Protein AF-A0A957VMY9-F1 (afdb_monomer_lite)

Structure (mmCIF, N/CA/C/O backbone):
data_AF-A0A957VMY9-F1
#
_entry.id   AF-A0A957VMY9-F1
#
loop_
_atom_site.group_PDB
_atom_site.id
_atom_site.type_symbol
_atom_site.label_atom_id
_atom_site.label_alt_id
_atom_site.label_comp_id
_atom_site.label_asym_id
_atom_site.label_entity_id
_atom_site.label_seq_id
_atom_site.pdbx_PDB_ins_code
_atom_site.Cartn_x
_atom_site.Cartn_y
_atom_site.Cartn_z
_atom_site.occupancy
_atom_site.B_iso_or_equiv
_atom_site.auth_seq_id
_atom_site.auth_comp_id
_atom_site.auth_asym_id
_atom_site.auth_atom_id
_atom_site.pdbx_PDB_model_num
ATOM 1 N N . MET A 1 1 ? -11.094 37.330 -9.153 1.00 40.06 1 MET A N 1
ATOM 2 C CA . MET A 1 1 ? -10.283 37.020 -10.349 1.00 40.06 1 MET A CA 1
ATOM 3 C C . MET A 1 1 ? -9.162 36.091 -9.887 1.00 40.06 1 MET A C 1
ATOM 5 O O . MET A 1 1 ? -8.181 36.562 -9.332 1.00 40.06 1 MET A O 1
ATOM 9 N N . PHE A 1 2 ? -9.382 34.773 -9.927 1.00 47.56 2 PHE A N 1
ATOM 10 C CA . PHE A 1 2 ? -8.422 33.792 -9.405 1.00 47.56 2 PHE A CA 1
ATOM 11 C C . PHE A 1 2 ? -7.318 33.570 -10.442 1.00 47.56 2 PHE A C 1
ATOM 13 O O . PHE A 1 2 ? -7.585 33.098 -11.544 1.00 47.56 2 PHE A O 1
ATOM 20 N N . SER A 1 3 ? -6.097 33.979 -10.097 1.00 51.19 3 SER A N 1
ATOM 21 C CA . SER A 1 3 ? -4.911 33.813 -10.935 1.00 51.19 3 SER A CA 1
ATOM 22 C C . SER A 1 3 ? -4.463 32.352 -10.915 1.00 51.19 3 SER A C 1
ATOM 24 O O . SER A 1 3 ? -3.971 31.835 -9.912 1.00 51.19 3 SER A O 1
ATOM 26 N N . ASN A 1 4 ? -4.687 31.696 -12.046 1.00 51.41 4 ASN A N 1
ATOM 27 C CA . ASN A 1 4 ? -4.131 30.409 -12.426 1.00 51.41 4 ASN A CA 1
ATOM 28 C C . ASN A 1 4 ? -2.658 30.618 -12.814 1.00 51.41 4 ASN A C 1
ATOM 30 O O . ASN A 1 4 ? -2.433 31.268 -13.827 1.00 51.41 4 ASN A O 1
ATOM 34 N N . SER A 1 5 ? -1.690 30.075 -12.056 1.00 51.88 5 SER A N 1
ATOM 35 C CA . SER A 1 5 ? -0.378 29.598 -12.567 1.00 51.88 5 SER A CA 1
ATOM 36 C C . SER A 1 5 ? 0.653 29.354 -11.448 1.00 51.88 5 SER A C 1
ATOM 38 O O . SER A 1 5 ? 1.605 30.115 -11.284 1.00 51.88 5 SER A O 1
ATOM 40 N N . SER A 1 6 ? 0.538 28.263 -10.690 1.00 52.88 6 SER A N 1
ATOM 41 C CA . SER A 1 6 ? 1.671 27.731 -9.899 1.00 52.88 6 SER A CA 1
ATOM 42 C C . SER A 1 6 ? 2.263 26.444 -10.488 1.00 52.88 6 SER A C 1
ATOM 44 O O . SER A 1 6 ? 3.168 25.852 -9.906 1.00 52.88 6 SER A O 1
ATOM 46 N N . PHE A 1 7 ? 1.834 26.063 -11.695 1.00 53.84 7 PHE A N 1
ATOM 47 C CA . PHE A 1 7 ? 2.298 24.870 -12.412 1.00 53.84 7 PHE A CA 1
ATOM 48 C C . PHE A 1 7 ? 3.612 25.075 -13.203 1.00 53.84 7 PHE A C 1
ATOM 50 O O . PHE A 1 7 ? 4.049 24.187 -13.923 1.00 53.84 7 PHE A O 1
ATOM 57 N N . GLY A 1 8 ? 4.249 26.250 -13.086 1.00 56.16 8 GLY A N 1
ATOM 58 C CA . GLY A 1 8 ? 5.372 26.678 -13.935 1.00 56.16 8 GLY A CA 1
ATOM 59 C C . GLY A 1 8 ? 6.723 26.871 -13.238 1.00 56.16 8 GLY A C 1
ATOM 60 O O . GLY A 1 8 ? 7.635 27.422 -13.847 1.00 56.16 8 GLY A O 1
ATOM 61 N N . ARG A 1 9 ? 6.907 26.443 -11.981 1.00 66.19 9 ARG A N 1
ATOM 62 C CA . ARG A 1 9 ? 8.234 26.467 -11.322 1.00 66.19 9 ARG A CA 1
ATOM 63 C C . ARG A 1 9 ? 9.056 25.239 -11.729 1.00 66.19 9 ARG A C 1
ATOM 65 O O . ARG A 1 9 ? 9.429 24.409 -10.907 1.00 66.19 9 ARG A O 1
ATOM 72 N N . GLY A 1 10 ? 9.229 25.074 -13.036 1.00 73.56 10 GLY A N 1
ATOM 73 C CA . GLY A 1 10 ? 9.887 23.925 -13.641 1.00 73.56 10 GLY A CA 1
ATOM 74 C C . GLY A 1 10 ? 11.396 24.111 -13.640 1.00 73.56 10 GLY A C 1
ATOM 75 O O . GLY A 1 10 ? 11.884 25.027 -14.290 1.00 73.56 10 GLY A O 1
ATOM 76 N N . TRP A 1 11 ? 12.108 23.233 -12.929 1.00 74.00 11 TRP A N 1
ATOM 77 C CA . TRP A 1 11 ? 13.559 22.979 -12.982 1.00 74.00 11 TRP A CA 1
ATOM 78 C C . TRP A 1 11 ? 14.509 24.147 -12.648 1.00 74.00 11 TRP A C 1
ATOM 80 O O . TRP A 1 11 ? 15.365 24.023 -11.772 1.00 74.00 11 TRP A O 1
ATOM 90 N N . ASN A 1 12 ? 14.339 25.300 -13.285 1.00 79.69 12 ASN A N 1
ATOM 91 C CA . ASN A 1 12 ? 15.174 26.494 -13.162 1.00 79.69 12 ASN A CA 1
ATOM 92 C C . ASN A 1 12 ? 14.980 27.249 -11.836 1.00 79.69 12 ASN A C 1
ATOM 94 O O . ASN A 1 12 ? 15.771 28.128 -11.517 1.00 79.69 12 ASN A O 1
ATOM 98 N N . SER A 1 13 ? 13.954 26.905 -11.050 1.00 82.12 13 SER A N 1
ATOM 99 C CA . SER A 1 13 ? 13.748 27.435 -9.695 1.00 82.12 13 SER A CA 1
ATOM 100 C C . SER A 1 13 ? 14.511 26.665 -8.610 1.00 82.12 13 SER A C 1
ATOM 102 O O . SER A 1 13 ? 14.422 27.022 -7.438 1.00 82.12 13 SER A O 1
ATOM 104 N N . LEU A 1 14 ? 15.198 25.577 -8.970 1.00 83.38 14 LEU A N 1
ATOM 105 C CA . LEU A 1 14 ? 15.960 24.734 -8.050 1.00 83.38 14 LEU A CA 1
ATOM 106 C C . LEU A 1 14 ? 17.421 25.191 -7.993 1.00 83.38 14 LEU A C 1
ATOM 108 O O . LEU A 1 14 ? 17.977 25.659 -8.986 1.00 83.38 14 LEU A O 1
ATOM 112 N N . SER A 1 15 ? 18.071 25.021 -6.842 1.00 88.88 15 SER A N 1
ATOM 113 C CA . SER A 1 15 ? 19.510 25.286 -6.724 1.00 88.88 15 SER A CA 1
ATOM 114 C C . SER A 1 15 ? 20.329 24.295 -7.565 1.00 88.88 15 SER A C 1
ATOM 116 O O . SER A 1 15 ? 19.901 23.162 -7.797 1.00 88.88 15 SER A O 1
ATOM 118 N N . ARG A 1 16 ? 21.539 24.686 -7.996 1.00 84.06 16 ARG A N 1
ATOM 119 C CA . ARG A 1 16 ? 22.436 23.814 -8.787 1.00 84.06 16 ARG A CA 1
ATOM 120 C C . ARG A 1 16 ? 22.679 22.463 -8.106 1.00 84.06 16 ARG A C 1
ATOM 122 O O . ARG A 1 16 ? 22.675 21.434 -8.769 1.00 84.06 16 ARG A O 1
ATOM 129 N N . THR A 1 17 ? 22.815 22.455 -6.781 1.00 85.75 17 THR A N 1
ATOM 130 C CA . THR A 1 17 ? 22.963 21.227 -5.989 1.00 85.75 17 THR A CA 1
ATOM 131 C C . THR A 1 17 ? 21.713 20.350 -6.063 1.00 85.75 17 THR A C 1
ATOM 133 O O . THR A 1 17 ? 21.832 19.148 -6.266 1.00 85.75 17 THR A O 1
ATOM 136 N N . GLN A 1 18 ? 20.512 20.930 -5.973 1.00 84.62 18 GLN A N 1
ATOM 137 C CA . GLN A 1 18 ? 19.258 20.179 -6.116 1.00 84.62 18 GLN A CA 1
ATOM 138 C C . GLN A 1 18 ? 19.104 19.588 -7.521 1.00 84.62 18 GLN A C 1
ATOM 140 O O . GLN A 1 18 ? 18.721 18.431 -7.645 1.00 84.62 18 GLN A O 1
ATOM 145 N N . GLN A 1 19 ? 19.452 20.336 -8.570 1.00 87.62 19 GLN A N 1
ATOM 146 C CA . GLN A 1 19 ? 19.408 19.840 -9.951 1.00 87.62 19 GLN A CA 1
ATOM 147 C C . GLN A 1 19 ? 20.376 18.669 -10.173 1.00 87.62 19 GLN A C 1
ATOM 149 O O . GLN A 1 19 ? 19.995 17.673 -10.784 1.00 87.62 19 GLN A O 1
ATOM 154 N N . LEU A 1 20 ? 21.601 18.758 -9.640 1.00 89.56 20 LEU A N 1
ATOM 155 C CA . LEU A 1 20 ? 22.592 17.680 -9.721 1.00 89.56 20 LEU A CA 1
ATOM 156 C C . LEU A 1 20 ? 22.158 16.439 -8.937 1.00 89.56 20 LEU A C 1
ATOM 158 O O . LEU A 1 20 ? 22.286 15.327 -9.442 1.00 89.56 20 LEU A O 1
ATOM 162 N N . VAL A 1 21 ? 21.607 16.618 -7.734 1.00 91.44 21 VAL A N 1
ATOM 163 C CA . VAL A 1 21 ? 21.088 15.508 -6.923 1.00 91.44 21 VAL A CA 1
ATOM 164 C C . VAL A 1 21 ? 19.912 14.834 -7.625 1.00 91.44 21 VAL A C 1
ATOM 166 O O . VAL A 1 21 ? 19.908 13.615 -7.764 1.00 91.44 21 VAL A O 1
ATOM 169 N N . ILE A 1 22 ? 18.945 15.606 -8.125 1.00 89.69 22 ILE A N 1
ATOM 170 C CA . ILE A 1 22 ? 17.777 15.059 -8.828 1.00 89.69 22 ILE A CA 1
ATOM 171 C C . ILE A 1 22 ? 18.205 14.352 -10.118 1.00 89.69 22 ILE A C 1
ATOM 173 O O . ILE A 1 22 ? 17.744 13.244 -10.381 1.00 89.69 22 ILE A O 1
ATOM 177 N N . GLY A 1 23 ? 19.117 14.945 -10.894 1.00 90.31 23 GLY A N 1
ATOM 178 C CA . GLY A 1 23 ? 19.670 14.319 -12.096 1.00 90.31 23 GLY A CA 1
ATOM 179 C C . GLY A 1 23 ? 20.421 13.020 -11.789 1.00 90.31 23 GLY A C 1
ATOM 180 O O . GLY A 1 23 ? 20.209 12.016 -12.464 1.00 90.31 23 GLY A O 1
ATOM 181 N N . GLY A 1 24 ? 21.237 13.006 -10.733 1.00 93.00 24 GLY A N 1
ATOM 182 C CA . GLY A 1 24 ? 21.946 11.810 -10.276 1.00 93.00 24 GLY A CA 1
ATOM 183 C C . GLY A 1 24 ? 20.996 10.698 -9.831 1.00 93.00 24 GLY A C 1
ATOM 184 O O . GLY A 1 24 ? 21.131 9.562 -10.277 1.00 93.00 24 GLY A O 1
ATOM 185 N N . VAL A 1 25 ? 19.985 11.023 -9.021 1.00 91.44 25 VAL A N 1
ATOM 186 C CA . VAL A 1 25 ? 18.953 10.064 -8.592 1.00 91.44 25 VAL A CA 1
ATOM 187 C C . VAL A 1 25 ? 18.174 9.520 -9.792 1.00 91.44 25 VAL A C 1
ATOM 189 O O . VAL A 1 25 ? 17.966 8.312 -9.881 1.00 91.44 25 VAL A O 1
ATOM 192 N N . ALA A 1 26 ? 17.800 10.371 -10.751 1.00 88.75 26 ALA A N 1
ATOM 193 C CA . ALA A 1 26 ? 17.102 9.943 -11.961 1.00 88.75 26 ALA A CA 1
ATOM 194 C C . ALA A 1 26 ? 17.943 8.971 -12.807 1.00 88.75 26 ALA A C 1
ATOM 196 O O . ALA A 1 26 ? 17.422 7.960 -13.279 1.00 88.75 26 ALA A O 1
ATOM 197 N N . LEU A 1 27 ? 19.248 9.228 -12.954 1.00 91.50 27 LEU A N 1
ATOM 198 C CA . LEU A 1 27 ? 20.168 8.332 -13.661 1.00 91.50 27 LEU A CA 1
ATOM 199 C C . LEU A 1 27 ? 20.370 7.003 -12.928 1.00 91.50 27 LEU A C 1
ATOM 201 O O . LEU A 1 27 ? 20.424 5.965 -13.581 1.00 91.50 27 LEU A O 1
ATOM 205 N N . LEU A 1 28 ? 20.439 7.009 -11.594 1.00 89.44 28 LEU A N 1
ATOM 206 C CA . LEU A 1 28 ? 20.526 5.782 -10.797 1.00 89.44 28 LEU A CA 1
ATOM 207 C C . LEU A 1 28 ? 19.259 4.930 -10.927 1.00 89.44 28 LEU A C 1
ATOM 209 O O . LEU A 1 28 ? 19.358 3.717 -11.103 1.00 89.44 28 LEU A O 1
ATOM 213 N N . ILE A 1 29 ? 18.080 5.559 -10.899 1.00 84.62 29 ILE A N 1
ATOM 214 C CA . ILE A 1 29 ? 16.795 4.882 -11.126 1.00 84.62 29 ILE A CA 1
ATOM 215 C C . ILE A 1 29 ? 16.744 4.301 -12.541 1.00 84.62 29 ILE A C 1
ATOM 217 O O . ILE A 1 29 ? 16.362 3.145 -12.709 1.00 84.62 29 ILE A O 1
ATOM 221 N N . LEU A 1 30 ? 17.162 5.066 -13.554 1.00 82.88 30 LEU A N 1
ATOM 222 C CA . LEU A 1 30 ? 17.201 4.603 -14.940 1.00 82.88 30 LEU A CA 1
ATOM 223 C C . LEU A 1 30 ? 18.183 3.439 -15.120 1.00 82.88 30 LEU A C 1
ATOM 225 O O . LEU A 1 30 ? 17.834 2.435 -15.733 1.00 82.88 30 LEU A O 1
ATOM 229 N N . TYR A 1 31 ? 19.386 3.544 -14.558 1.00 86.25 31 TYR A N 1
ATOM 230 C CA . TYR A 1 31 ? 20.380 2.475 -14.578 1.00 86.25 31 TYR A CA 1
ATOM 231 C C . TYR A 1 31 ? 19.848 1.209 -13.903 1.00 86.25 31 TYR A C 1
ATOM 233 O O . TYR A 1 31 ? 19.939 0.126 -14.477 1.00 86.25 31 TYR A O 1
ATOM 241 N N . TRP A 1 32 ? 19.237 1.336 -12.722 1.00 79.94 32 TRP A N 1
ATOM 242 C CA . TRP A 1 32 ? 18.595 0.219 -12.033 1.00 79.94 32 TRP A CA 1
ATOM 243 C C . TRP A 1 32 ? 17.477 -0.395 -12.879 1.00 79.94 32 TRP A C 1
ATOM 245 O O . TRP A 1 32 ? 17.418 -1.612 -13.017 1.00 79.94 32 TRP A O 1
ATOM 255 N N . LEU A 1 33 ? 16.639 0.420 -13.524 1.00 74.88 33 LEU A N 1
ATOM 256 C CA . LEU A 1 33 ? 15.558 -0.066 -14.380 1.00 74.88 33 LEU A CA 1
ATOM 257 C C . LEU A 1 33 ? 16.100 -0.850 -15.586 1.00 74.88 33 LEU A C 1
ATOM 259 O O . LEU A 1 33 ? 15.632 -1.954 -15.853 1.00 74.88 33 LEU A O 1
ATOM 263 N N . LEU A 1 34 ? 17.129 -0.326 -16.258 1.00 79.62 34 LEU A N 1
ATOM 264 C CA . LEU A 1 34 ? 17.756 -0.956 -17.426 1.00 79.62 3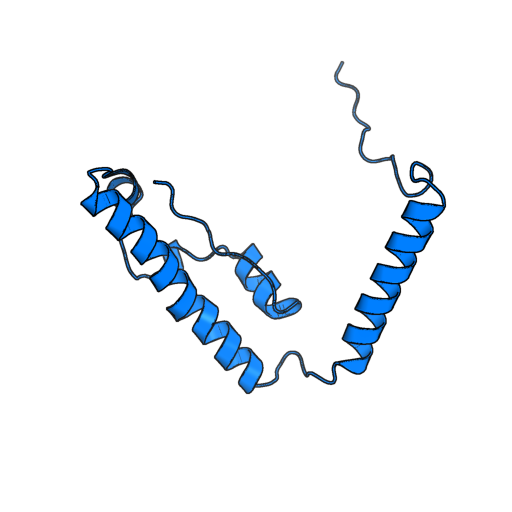4 LEU A CA 1
ATOM 265 C C . LEU A 1 34 ? 18.541 -2.229 -17.074 1.00 79.62 34 LEU A C 1
ATOM 267 O O . LEU A 1 34 ? 18.588 -3.159 -17.875 1.00 79.62 34 LEU A O 1
ATOM 271 N N . THR A 1 35 ? 19.145 -2.288 -15.884 1.00 79.38 35 THR A N 1
ATOM 272 C CA . THR A 1 35 ? 19.968 -3.430 -15.438 1.00 79.38 35 THR A CA 1
ATOM 273 C C . THR A 1 35 ? 19.213 -4.455 -14.604 1.00 79.38 35 THR A C 1
ATOM 275 O O . THR A 1 35 ? 19.700 -5.571 -14.442 1.00 79.38 35 THR A O 1
ATOM 278 N N . SER A 1 36 ? 18.017 -4.125 -14.104 1.00 73.00 36 SER A N 1
ATOM 279 C CA . SER A 1 36 ? 17.248 -5.003 -13.216 1.00 73.00 36 SER A CA 1
ATOM 280 C C . SER A 1 36 ? 16.888 -6.352 -13.842 1.00 73.00 36 SER A C 1
ATOM 282 O O . SER A 1 36 ? 16.517 -7.259 -13.099 1.00 73.00 36 SER A O 1
ATOM 284 N N . GLY A 1 37 ? 16.998 -6.502 -15.175 1.00 65.69 37 GLY A N 1
ATOM 285 C CA . GLY A 1 37 ? 16.848 -7.772 -15.905 1.00 65.69 37 GLY A CA 1
ATOM 286 C C . GLY A 1 37 ? 15.505 -8.469 -15.672 1.00 65.69 37 GLY A C 1
ATOM 287 O O . GLY A 1 37 ? 15.298 -9.614 -16.070 1.00 65.69 37 GLY A O 1
ATOM 288 N N . ALA A 1 38 ? 14.593 -7.793 -14.984 1.00 63.78 38 ALA A N 1
ATOM 289 C CA . ALA A 1 38 ? 13.389 -8.370 -14.464 1.00 63.78 38 ALA A CA 1
ATOM 290 C C . ALA A 1 38 ? 12.289 -8.116 -15.471 1.00 63.78 38 ALA A C 1
ATOM 292 O O . ALA A 1 38 ? 11.822 -6.990 -15.646 1.00 63.78 38 ALA A O 1
ATOM 293 N N . SER A 1 39 ? 11.864 -9.187 -16.128 1.00 70.19 39 SER A N 1
ATOM 294 C CA . SER A 1 39 ? 10.644 -9.157 -16.908 1.00 70.19 39 SER A CA 1
ATOM 295 C C . SER A 1 39 ? 9.499 -8.694 -16.005 1.00 70.19 39 SER A C 1
ATOM 297 O O . SER A 1 39 ? 9.254 -9.252 -14.934 1.00 70.19 39 SER A O 1
ATOM 299 N N . ILE A 1 40 ? 8.774 -7.669 -16.449 1.00 65.62 40 ILE A N 1
ATOM 300 C CA . ILE A 1 40 ? 7.540 -7.188 -15.806 1.00 65.62 40 ILE A CA 1
ATOM 301 C C . ILE A 1 40 ? 6.478 -8.298 -15.665 1.00 65.62 40 ILE A C 1
ATOM 303 O O . ILE A 1 40 ? 5.560 -8.183 -14.866 1.00 65.62 40 ILE A O 1
ATOM 307 N N . LEU A 1 41 ? 6.642 -9.406 -16.398 1.00 71.81 41 LEU A N 1
ATOM 308 C CA . LEU A 1 41 ? 5.810 -10.610 -16.343 1.00 71.81 41 LEU A CA 1
ATOM 309 C C . LEU A 1 41 ? 6.467 -11.780 -15.589 1.00 71.81 41 LEU A C 1
ATOM 311 O O . LEU A 1 41 ? 6.024 -12.917 -15.731 1.00 71.81 41 LEU A O 1
ATOM 315 N N . ASN A 1 42 ? 7.542 -11.551 -14.825 1.00 83.50 42 ASN A N 1
ATOM 316 C CA . ASN A 1 42 ? 8.197 -12.620 -14.076 1.00 83.50 42 ASN A CA 1
ATOM 317 C C . ASN A 1 42 ? 7.186 -13.274 -13.110 1.00 83.50 42 ASN A C 1
ATOM 319 O O . ASN A 1 42 ? 6.683 -12.586 -12.215 1.00 83.50 42 ASN A O 1
ATOM 323 N N . PRO A 1 43 ? 6.914 -14.587 -13.233 1.00 82.75 43 PRO A N 1
ATOM 324 C CA . PRO A 1 43 ? 5.888 -15.251 -12.435 1.00 82.75 43 PRO A CA 1
ATOM 325 C C . PRO A 1 43 ? 6.159 -15.149 -10.930 1.00 82.75 43 PRO A C 1
ATOM 327 O O . PRO A 1 43 ? 5.223 -14.959 -10.161 1.00 82.75 43 PRO A O 1
ATOM 330 N N . ALA A 1 44 ? 7.422 -15.171 -10.492 1.00 84.88 44 ALA A N 1
ATOM 331 C CA . ALA A 1 44 ? 7.764 -15.007 -9.080 1.00 84.88 44 ALA A CA 1
ATOM 332 C C . ALA A 1 44 ? 7.404 -13.606 -8.555 1.00 84.88 44 ALA A C 1
ATOM 334 O O . ALA A 1 44 ? 6.891 -13.477 -7.445 1.00 84.88 44 ALA A O 1
ATOM 335 N N . ARG A 1 45 ? 7.614 -12.556 -9.363 1.00 81.62 45 ARG A N 1
ATOM 336 C CA . ARG A 1 45 ? 7.216 -11.184 -9.003 1.00 81.62 45 ARG A CA 1
ATOM 337 C C . ARG A 1 45 ? 5.703 -11.025 -8.973 1.00 81.62 45 ARG A C 1
ATOM 339 O O . ARG A 1 45 ? 5.191 -10.401 -8.050 1.00 81.62 45 ARG A O 1
ATOM 346 N N . LEU A 1 46 ? 4.998 -11.610 -9.940 1.00 83.06 46 LEU A N 1
ATOM 347 C CA . LEU A 1 46 ? 3.536 -11.575 -9.989 1.00 83.06 46 LEU A CA 1
ATOM 348 C C . LEU A 1 46 ? 2.920 -12.267 -8.770 1.00 83.06 46 LEU A C 1
ATOM 350 O O . LEU A 1 46 ? 2.024 -11.712 -8.140 1.00 83.06 46 LEU A O 1
ATOM 354 N N . LEU A 1 47 ? 3.441 -13.437 -8.397 1.00 87.56 47 LEU A N 1
ATOM 355 C CA . LEU A 1 47 ? 2.990 -14.167 -7.214 1.00 87.56 47 LEU A CA 1
ATOM 356 C C . LEU A 1 47 ? 3.291 -13.402 -5.922 1.00 87.56 47 LEU A C 1
ATOM 358 O O . LEU A 1 47 ? 2.422 -13.307 -5.059 1.00 87.56 47 LEU A O 1
ATOM 362 N N . ALA A 1 48 ? 4.483 -12.812 -5.799 1.00 85.75 48 ALA A N 1
ATOM 363 C CA . ALA A 1 48 ? 4.836 -12.000 -4.638 1.00 85.75 48 ALA A CA 1
ATOM 364 C C . ALA A 1 48 ? 3.943 -10.752 -4.520 1.00 85.75 48 ALA A C 1
ATOM 366 O O . ALA A 1 48 ? 3.400 -10.486 -3.449 1.00 85.75 48 ALA A O 1
ATOM 367 N N . ALA A 1 49 ? 3.731 -10.020 -5.618 1.00 83.00 49 ALA A N 1
ATOM 368 C CA . ALA A 1 49 ? 2.853 -8.852 -5.646 1.00 83.00 49 ALA A CA 1
ATOM 369 C C . ALA A 1 49 ? 1.402 -9.225 -5.307 1.00 83.00 49 ALA A C 1
ATOM 371 O O . ALA A 1 49 ? 0.772 -8.563 -4.483 1.00 83.00 49 ALA A O 1
ATOM 372 N N . ALA A 1 50 ? 0.890 -10.322 -5.875 1.00 85.12 50 ALA A N 1
ATOM 373 C CA . ALA A 1 50 ? -0.441 -10.829 -5.563 1.00 85.12 50 ALA A CA 1
ATOM 374 C C . ALA A 1 50 ? -0.569 -11.222 -4.084 1.00 85.12 50 ALA A C 1
ATOM 376 O O . ALA A 1 50 ? -1.551 -10.855 -3.446 1.00 85.12 50 ALA A O 1
ATOM 377 N N . ALA A 1 51 ? 0.427 -11.901 -3.508 1.00 88.44 51 ALA A N 1
ATOM 378 C CA . ALA A 1 51 ? 0.425 -12.253 -2.089 1.00 88.44 51 ALA A CA 1
ATOM 379 C C . ALA A 1 51 ? 0.430 -11.008 -1.185 1.00 88.44 51 ALA A C 1
ATOM 381 O O . ALA A 1 51 ? -0.306 -10.951 -0.199 1.00 88.44 51 ALA A O 1
ATOM 382 N N . ILE A 1 52 ? 1.204 -9.977 -1.534 1.00 86.38 52 ILE A N 1
ATOM 383 C CA . ILE A 1 52 ? 1.228 -8.718 -0.778 1.00 86.38 52 ILE A CA 1
ATOM 384 C C . ILE A 1 52 ? -0.144 -8.034 -0.828 1.00 86.38 52 ILE A C 1
ATOM 386 O O . ILE A 1 52 ? -0.692 -7.672 0.212 1.00 86.38 52 ILE A O 1
ATOM 390 N N . VAL A 1 53 ? -0.718 -7.896 -2.024 1.00 84.44 53 VAL A N 1
ATOM 391 C CA . VAL A 1 53 ? -1.979 -7.173 -2.247 1.00 84.44 53 VAL A CA 1
ATOM 392 C C . VAL A 1 53 ? -3.191 -7.915 -1.685 1.00 84.44 53 VAL A C 1
ATOM 394 O O . VAL A 1 53 ? -4.079 -7.289 -1.113 1.00 84.44 53 VAL A O 1
ATOM 397 N N . LEU A 1 54 ? -3.235 -9.238 -1.831 1.00 85.81 54 LEU A N 1
ATOM 398 C CA . LEU A 1 54 ? -4.400 -10.043 -1.461 1.00 85.81 54 LEU A CA 1
ATOM 399 C C . LEU A 1 54 ? -4.337 -10.602 -0.040 1.00 85.81 54 LEU A C 1
ATOM 401 O O . LEU A 1 54 ? -5.375 -10.995 0.484 1.00 85.81 54 LEU A O 1
ATOM 405 N N . VAL A 1 55 ? -3.153 -10.663 0.578 1.00 87.62 55 VAL A N 1
ATOM 406 C CA . VAL A 1 55 ? -2.978 -11.281 1.903 1.00 87.62 55 VAL A CA 1
ATOM 407 C C . VAL A 1 55 ? -2.335 -10.320 2.890 1.00 87.62 55 VAL A C 1
ATOM 409 O O . VAL A 1 55 ? -2.933 -10.030 3.923 1.00 87.62 55 VAL A O 1
ATOM 412 N N . ALA A 1 56 ? -1.147 -9.793 2.588 1.00 88.50 56 ALA A N 1
ATOM 413 C CA . ALA A 1 56 ? -0.408 -8.995 3.566 1.00 88.50 56 ALA A CA 1
ATOM 414 C C . ALA A 1 56 ? -1.124 -7.677 3.910 1.00 88.50 56 ALA A C 1
ATOM 416 O O . ALA A 1 56 ? -1.310 -7.374 5.087 1.00 88.50 56 ALA A O 1
ATOM 417 N N . LEU A 1 57 ? -1.562 -6.922 2.897 1.00 86.00 57 LEU A N 1
ATOM 418 C CA . LEU A 1 57 ? -2.241 -5.637 3.090 1.00 86.00 57 LEU A CA 1
ATOM 419 C C . LEU A 1 57 ? -3.604 -5.775 3.799 1.00 86.00 57 LEU A C 1
ATOM 421 O O . LEU A 1 57 ? -3.816 -5.076 4.787 1.00 86.00 57 LEU A O 1
ATOM 425 N N . PRO A 1 58 ? -4.508 -6.693 3.406 1.00 87.50 58 PRO A N 1
ATOM 426 C CA . PRO A 1 58 ? -5.784 -6.871 4.102 1.00 87.50 58 PRO A CA 1
ATOM 427 C C . PRO A 1 58 ? -5.612 -7.309 5.555 1.00 87.50 58 PRO A C 1
ATOM 429 O O . PRO A 1 58 ? -6.343 -6.841 6.422 1.00 87.50 58 PRO A O 1
ATOM 432 N N . VAL A 1 59 ? -4.637 -8.181 5.840 1.00 89.69 59 VAL A N 1
ATOM 433 C CA . VAL A 1 59 ? -4.335 -8.605 7.214 1.00 89.69 59 VAL A CA 1
ATOM 434 C C . VAL A 1 59 ? -3.770 -7.443 8.034 1.00 89.69 59 VAL A C 1
ATOM 436 O O . VAL A 1 59 ? -4.166 -7.277 9.185 1.00 89.69 59 VAL A O 1
ATOM 439 N N . HIS A 1 60 ? -2.888 -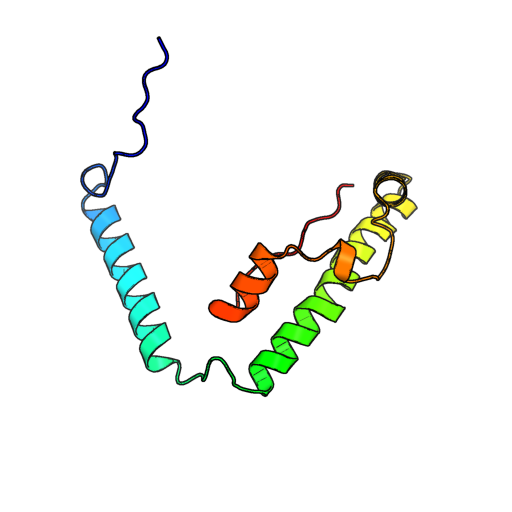6.623 7.454 1.00 89.81 60 HIS A N 1
ATOM 440 C CA . HIS A 1 60 ? -2.341 -5.430 8.106 1.00 89.81 60 HIS A CA 1
ATOM 441 C C . HIS A 1 60 ? -3.443 -4.428 8.484 1.00 89.81 60 HIS A C 1
ATOM 443 O O . HIS A 1 60 ? -3.552 -4.031 9.642 1.00 89.81 60 HIS A O 1
ATOM 449 N N . GLU A 1 61 ? -4.303 -4.076 7.529 1.00 87.38 61 GLU A N 1
ATOM 450 C CA . GLU A 1 61 ? -5.401 -3.126 7.743 1.00 87.38 61 GLU A CA 1
ATOM 451 C C . GLU A 1 61 ? -6.479 -3.684 8.684 1.00 87.38 61 GLU A C 1
ATOM 453 O O . GLU A 1 61 ? -7.006 -2.969 9.539 1.00 87.38 61 GLU A O 1
ATOM 458 N N . PHE A 1 62 ? -6.770 -4.986 8.598 1.00 88.44 62 PHE A N 1
ATOM 459 C CA . PHE A 1 62 ? -7.662 -5.645 9.547 1.00 88.44 62 PHE A CA 1
ATOM 460 C C . PHE A 1 62 ? -7.086 -5.650 10.965 1.00 88.44 62 PHE A C 1
ATOM 462 O O . PHE A 1 62 ? -7.844 -5.488 11.918 1.00 88.44 62 PHE A O 1
ATOM 469 N N . ALA A 1 63 ? -5.771 -5.813 11.134 1.00 89.62 63 ALA A N 1
ATOM 470 C CA . ALA A 1 63 ? -5.142 -5.764 12.451 1.00 89.62 63 ALA A CA 1
ATOM 471 C C . ALA A 1 63 ? -5.299 -4.380 13.098 1.00 89.62 63 ALA A C 1
ATOM 473 O O . ALA A 1 63 ? -5.662 -4.307 14.275 1.00 89.62 63 ALA A O 1
ATOM 474 N N . HIS A 1 64 ? -5.123 -3.299 12.329 1.00 89.25 64 HIS A N 1
ATOM 475 C CA . HIS A 1 64 ? -5.422 -1.941 12.801 1.00 89.25 64 HIS A CA 1
ATOM 476 C C . HIS A 1 64 ? -6.891 -1.795 13.198 1.00 89.25 64 HIS A C 1
ATOM 478 O O . HIS A 1 64 ? -7.189 -1.404 14.327 1.00 89.25 64 HIS A O 1
ATOM 484 N N . ALA A 1 65 ? -7.811 -2.206 12.319 1.00 87.88 65 ALA A N 1
ATOM 485 C CA . ALA A 1 65 ? -9.247 -2.162 12.586 1.00 87.88 65 ALA A CA 1
ATOM 486 C C . ALA A 1 65 ? -9.640 -2.981 13.833 1.00 87.88 65 ALA A C 1
ATOM 488 O O . ALA A 1 65 ? -10.470 -2.555 14.633 1.00 87.88 65 ALA A O 1
ATOM 489 N N . ALA A 1 66 ? -9.038 -4.157 14.022 1.00 89.75 66 ALA A N 1
ATOM 490 C CA . ALA A 1 66 ? -9.287 -5.028 15.164 1.00 89.75 66 ALA A CA 1
ATOM 491 C C . ALA A 1 66 ? -8.765 -4.444 16.471 1.00 89.75 66 ALA A C 1
ATOM 493 O O . ALA A 1 66 ? -9.424 -4.602 17.499 1.00 89.75 66 ALA A O 1
ATOM 494 N N . MET A 1 67 ? -7.616 -3.771 16.448 1.00 92.31 67 MET A N 1
ATOM 495 C CA . MET A 1 67 ? -7.096 -3.103 17.634 1.00 92.31 67 MET A CA 1
ATOM 496 C C . MET A 1 67 ? -7.917 -1.870 18.010 1.00 92.31 67 MET A C 1
ATOM 498 O O . MET A 1 67 ? -8.242 -1.732 19.187 1.00 92.31 67 MET A O 1
ATOM 502 N N . ALA A 1 68 ? -8.327 -1.047 17.043 1.00 89.50 68 ALA A N 1
ATOM 503 C CA . ALA A 1 68 ? -9.209 0.100 17.277 1.00 89.50 68 ALA A CA 1
ATOM 504 C C . ALA A 1 68 ? -10.535 -0.331 17.928 1.00 89.50 68 ALA A C 1
ATOM 506 O O . ALA A 1 68 ? -10.887 0.141 19.009 1.00 89.50 68 ALA A O 1
ATOM 507 N N . VAL A 1 69 ? -11.177 -1.362 17.367 1.00 88.81 69 VAL A N 1
ATOM 508 C CA . VAL A 1 69 ? -12.404 -1.951 17.925 1.00 88.81 69 VAL A CA 1
ATOM 509 C C . VAL A 1 69 ? -12.193 -2.499 19.337 1.00 88.81 69 VAL A C 1
ATOM 511 O O . VAL A 1 69 ? -13.047 -2.321 20.204 1.00 88.81 69 VAL A O 1
ATOM 514 N N . ARG A 1 70 ? -11.068 -3.178 19.598 1.00 89.12 70 ARG A N 1
ATOM 515 C CA . ARG A 1 70 ? -10.750 -3.702 20.939 1.00 89.12 70 ARG A CA 1
ATOM 516 C C . ARG A 1 70 ? -10.508 -2.595 21.964 1.00 89.12 70 ARG A C 1
ATOM 518 O O . ARG A 1 70 ? -10.741 -2.824 23.146 1.00 89.12 70 ARG A O 1
ATOM 525 N N . LEU A 1 71 ? -10.044 -1.431 21.519 1.00 92.06 71 LEU A N 1
ATOM 526 C CA . LEU A 1 71 ? -9.828 -0.242 22.344 1.00 92.06 71 LEU A CA 1
ATOM 527 C C . LEU A 1 71 ? -11.088 0.635 22.470 1.00 92.06 71 LEU A C 1
ATOM 529 O O . LEU A 1 71 ? -11.058 1.621 23.201 1.00 92.06 71 LEU A O 1
ATOM 533 N N . GLY A 1 72 ? -12.195 0.251 21.824 1.00 90.75 72 GLY A N 1
ATOM 534 C CA . GLY A 1 72 ? -13.494 0.917 21.933 1.00 90.75 72 GLY A CA 1
ATOM 535 C C . GLY A 1 72 ? -13.809 1.922 20.824 1.00 90.75 72 GLY A C 1
ATOM 536 O O . GLY A 1 72 ? -14.848 2.572 20.902 1.00 90.75 72 GLY A O 1
ATOM 537 N N . ASP A 1 73 ? -12.965 2.042 19.795 1.00 89.38 73 ASP A N 1
ATOM 538 C CA . ASP A 1 73 ? -13.297 2.800 18.589 1.00 89.38 73 ASP A CA 1
ATOM 539 C C . ASP A 1 73 ? -14.005 1.907 17.555 1.00 89.38 73 ASP A C 1
ATOM 541 O O . ASP A 1 73 ? -13.416 1.016 16.938 1.00 89.38 73 ASP A O 1
ATOM 545 N N . ASP A 1 74 ? -15.298 2.157 17.358 1.00 87.88 74 ASP A N 1
ATOM 546 C CA . ASP A 1 74 ? -16.131 1.438 16.393 1.00 87.88 74 ASP A CA 1
ATOM 547 C C . ASP A 1 74 ? -16.095 2.049 14.975 1.00 87.88 74 ASP A C 1
ATOM 549 O O . ASP A 1 74 ? -16.745 1.513 14.066 1.00 87.88 74 ASP A O 1
ATOM 553 N N . THR A 1 75 ? -15.308 3.107 14.735 1.00 87.00 75 THR A N 1
ATOM 554 C CA . THR A 1 75 ? -15.164 3.754 13.415 1.00 87.00 75 THR A CA 1
ATOM 555 C C . THR A 1 75 ? -14.881 2.754 12.280 1.00 87.00 75 THR A C 1
ATOM 557 O O . THR A 1 75 ? -15.583 2.802 11.260 1.00 87.00 75 THR A O 1
ATOM 560 N N . PRO A 1 76 ? -13.972 1.764 12.420 1.00 84.50 76 PRO A N 1
ATOM 561 C CA . PRO A 1 76 ? -13.705 0.796 11.354 1.00 84.50 76 PRO A CA 1
ATOM 562 C C . PRO A 1 76 ? -14.902 -0.101 11.010 1.00 84.50 76 PRO A C 1
ATOM 564 O O . PRO A 1 76 ? -15.043 -0.533 9.859 1.00 84.50 76 PRO A O 1
ATOM 567 N N . LYS A 1 77 ? -15.785 -0.387 11.981 1.00 83.50 77 LYS A N 1
ATOM 568 C CA . LYS A 1 77 ? -17.021 -1.151 11.739 1.00 83.50 77 LYS A CA 1
ATOM 569 C C . LYS A 1 77 ? -18.017 -0.321 10.942 1.00 83.50 77 LYS A C 1
ATOM 571 O O . LYS A 1 77 ? -18.604 -0.834 9.993 1.00 83.50 77 LYS A O 1
ATOM 576 N N . TRP A 1 78 ? -18.177 0.956 11.290 1.00 86.44 78 TRP A N 1
ATOM 577 C CA . TRP A 1 78 ? -19.115 1.859 10.613 1.00 86.44 78 TRP A CA 1
ATOM 578 C C . TRP A 1 78 ? -18.681 2.159 9.179 1.00 86.44 78 TRP A C 1
ATOM 580 O O . TRP A 1 78 ? -19.516 2.285 8.288 1.00 86.44 78 TRP A O 1
ATOM 590 N N . GLN A 1 79 ? -17.371 2.192 8.932 1.00 85.06 79 GLN A N 1
ATOM 591 C CA . GLN A 1 79 ? -16.816 2.327 7.586 1.00 85.06 79 GLN A CA 1
ATOM 592 C C . GLN A 1 79 ? -16.913 1.041 6.744 1.00 85.06 79 GLN A C 1
ATOM 594 O O . GLN A 1 79 ? -16.500 1.046 5.584 1.00 85.06 79 GLN A O 1
ATOM 599 N N . GLY A 1 80 ? -17.412 -0.071 7.301 1.00 83.00 80 GLY A N 1
ATOM 600 C CA . GLY A 1 80 ? -17.467 -1.366 6.612 1.00 83.00 80 GLY A CA 1
ATOM 601 C C . GLY A 1 80 ? -16.086 -1.968 6.331 1.00 83.00 80 GLY A C 1
ATOM 602 O O . GLY A 1 80 ? -15.939 -2.817 5.454 1.00 83.00 80 GLY A O 1
ATOM 603 N N . ARG A 1 81 ? -15.061 -1.514 7.060 1.00 83.00 81 ARG A N 1
ATOM 604 C CA . ARG A 1 81 ? -13.652 -1.882 6.865 1.00 83.00 81 ARG A CA 1
ATOM 605 C C . ARG A 1 81 ? -13.153 -2.921 7.859 1.00 83.00 81 ARG A C 1
ATOM 607 O O . ARG A 1 81 ? -12.045 -3.426 7.722 1.00 83.00 81 ARG A O 1
ATOM 614 N N . TYR A 1 82 ? -13.994 -3.315 8.808 1.00 83.00 82 TYR A N 1
ATOM 615 C CA . TYR A 1 82 ? -13.748 -4.446 9.694 1.00 83.00 82 TYR A CA 1
ATOM 616 C C . TYR A 1 82 ? -13.984 -5.791 8.980 1.00 83.00 82 TYR A C 1
ATOM 618 O O . TYR A 1 82 ? -14.899 -6.547 9.298 1.00 83.00 82 TYR A O 1
ATOM 626 N N . THR A 1 83 ? -13.190 -6.072 7.948 1.00 84.56 83 THR A N 1
ATOM 627 C CA . THR A 1 83 ? -13.286 -7.294 7.141 1.00 84.56 83 THR A CA 1
ATOM 628 C C . THR A 1 83 ? -11.924 -7.673 6.570 1.00 84.56 83 THR A C 1
ATOM 630 O O . THR A 1 83 ? -11.094 -6.807 6.307 1.00 84.56 83 THR A O 1
ATOM 633 N N . LEU A 1 84 ? -11.704 -8.969 6.349 1.00 84.69 84 LEU A N 1
ATOM 634 C CA . LEU A 1 84 ? -10.528 -9.498 5.647 1.00 84.69 84 LEU A CA 1
ATOM 635 C C . LEU A 1 84 ? -10.69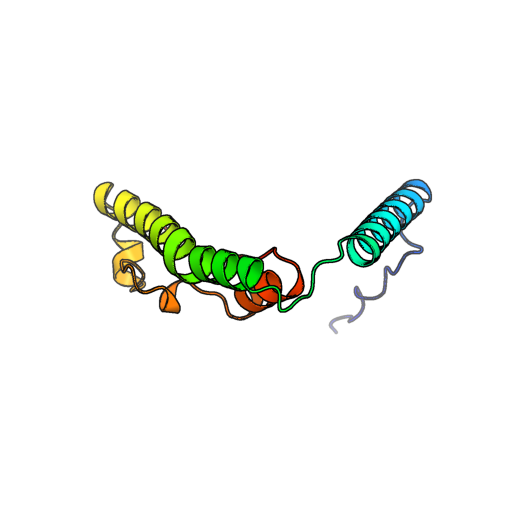2 -9.477 4.121 1.00 84.69 84 LEU A C 1
ATOM 637 O O . LEU A 1 84 ? -9.834 -9.985 3.406 1.00 84.69 84 LEU A O 1
ATOM 641 N N . ASN A 1 85 ? -11.790 -8.917 3.605 1.00 85.19 85 ASN A N 1
ATOM 642 C CA . ASN A 1 85 ? -11.984 -8.790 2.168 1.00 85.1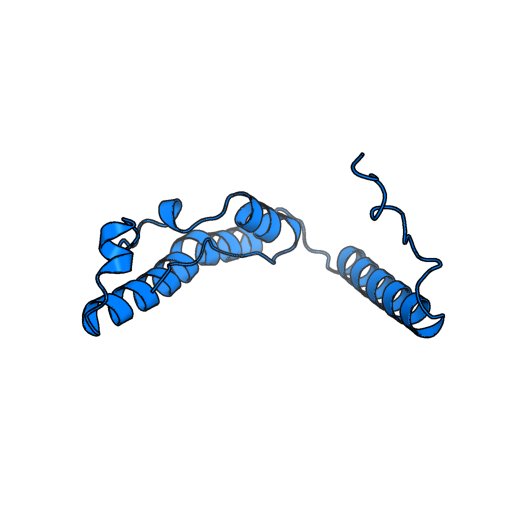9 85 ASN A CA 1
ATOM 643 C C . ASN A 1 85 ? -10.923 -7.838 1.570 1.00 85.19 85 ASN A C 1
ATOM 645 O O . ASN A 1 85 ? -10.959 -6.643 1.865 1.00 85.19 85 ASN A O 1
ATOM 649 N N . PRO A 1 86 ? -10.011 -8.308 0.697 1.00 78.31 86 PRO A N 1
ATOM 650 C CA . PRO A 1 86 ? -8.973 -7.459 0.115 1.00 78.31 86 PRO A CA 1
ATOM 651 C C . PRO A 1 86 ? -9.535 -6.297 -0.703 1.00 78.31 86 PRO A C 1
ATOM 653 O O . PRO A 1 86 ? -8.959 -5.213 -0.728 1.00 78.31 86 PRO A O 1
ATOM 656 N N . LEU A 1 87 ? -10.687 -6.492 -1.345 1.00 81.50 87 LEU A N 1
ATOM 657 C CA . LEU A 1 87 ? -11.241 -5.532 -2.298 1.00 81.50 87 LEU A CA 1
ATOM 658 C C . LEU A 1 87 ? -11.635 -4.198 -1.655 1.00 81.50 87 LEU A C 1
ATOM 660 O O . LEU A 1 87 ? -11.646 -3.181 -2.341 1.00 81.50 87 LEU A O 1
ATOM 664 N N . VAL A 1 88 ? -11.939 -4.177 -0.353 1.00 79.12 88 VAL A N 1
ATOM 665 C CA . VAL A 1 88 ? -12.307 -2.932 0.349 1.00 79.12 88 VAL A CA 1
ATOM 666 C C . VAL A 1 88 ? -11.093 -2.125 0.823 1.00 79.12 88 VAL A C 1
ATOM 668 O O . VAL A 1 88 ? -11.229 -0.946 1.169 1.00 79.12 88 VAL A O 1
ATOM 671 N N . HIS A 1 89 ? -9.912 -2.750 0.812 1.00 80.38 89 HIS A N 1
ATOM 672 C CA . HIS A 1 89 ? -8.646 -2.182 1.282 1.00 80.38 89 HIS A CA 1
ATOM 673 C C . HIS A 1 89 ? -7.710 -1.787 0.138 1.00 80.38 89 HIS A C 1
ATOM 675 O O . HIS A 1 89 ? -6.751 -1.053 0.351 1.00 80.38 89 HIS A O 1
ATOM 681 N N . ILE A 1 90 ? -7.972 -2.239 -1.088 1.00 82.06 90 ILE A N 1
ATOM 682 C CA . ILE A 1 90 ? -7.122 -1.948 -2.245 1.00 82.06 90 ILE A CA 1
ATOM 683 C C . ILE A 1 90 ? -7.453 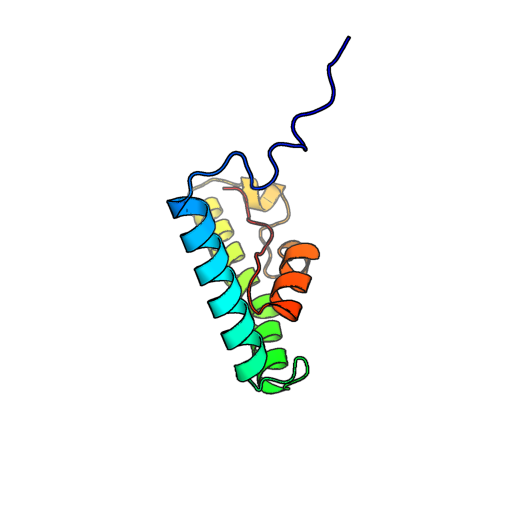-0.573 -2.839 1.00 82.06 90 ILE A C 1
ATOM 685 O O . ILE A 1 90 ? -8.610 -0.247 -3.105 1.00 82.06 90 ILE A O 1
ATOM 689 N N . ASP A 1 91 ? -6.411 0.217 -3.100 1.00 83.75 91 ASP A N 1
ATOM 690 C CA . ASP A 1 91 ? -6.474 1.390 -3.972 1.00 83.75 91 ASP A CA 1
ATOM 691 C C . ASP A 1 91 ? -6.100 0.958 -5.407 1.00 83.75 91 ASP A C 1
ATOM 693 O O . ASP A 1 91 ? -4.990 0.452 -5.602 1.00 83.75 91 ASP A O 1
ATOM 697 N N . PRO A 1 92 ? -6.973 1.135 -6.421 1.00 80.38 92 PRO A N 1
ATOM 698 C CA . PRO A 1 92 ? -6.667 0.779 -7.808 1.00 80.38 92 PRO A CA 1
ATOM 699 C C . PRO A 1 92 ? -5.378 1.423 -8.335 1.00 80.38 92 PRO A C 1
ATOM 701 O O . PRO A 1 92 ? -4.625 0.784 -9.068 1.00 80.38 92 PRO A O 1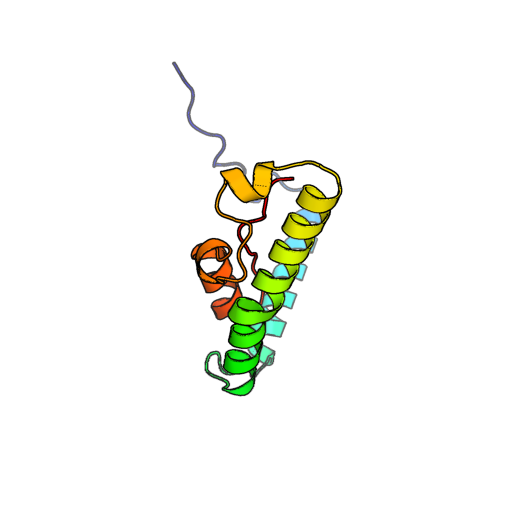
ATOM 704 N N . LEU A 1 93 ? -5.092 2.666 -7.941 1.00 84.06 93 LEU A N 1
ATOM 705 C CA . LEU A 1 93 ? -3.893 3.398 -8.357 1.00 84.06 93 LEU A CA 1
ATOM 706 C C . LEU A 1 93 ? -2.643 2.840 -7.669 1.00 84.06 93 LEU A C 1
ATOM 708 O O . LEU A 1 93 ? -1.626 2.603 -8.324 1.00 84.06 93 LEU A O 1
ATOM 712 N N . GLY A 1 94 ? -2.746 2.556 -6.369 1.00 81.44 94 GLY A N 1
ATOM 713 C CA . GLY A 1 94 ? -1.688 1.908 -5.593 1.00 81.44 94 GLY A CA 1
ATOM 714 C C . GLY A 1 94 ? -1.370 0.499 -6.102 1.00 81.44 94 GLY A C 1
ATOM 715 O O . GLY A 1 94 ? -0.201 0.146 -6.244 1.00 81.44 94 GLY A O 1
ATOM 716 N N . ALA A 1 95 ? -2.389 -0.279 -6.470 1.00 80.81 95 ALA A N 1
ATOM 717 C CA . ALA A 1 95 ? -2.226 -1.613 -7.047 1.00 80.81 95 ALA A CA 1
ATOM 718 C C . ALA A 1 95 ? -1.528 -1.581 -8.417 1.00 80.81 95 ALA A C 1
ATOM 720 O O . ALA A 1 95 ? -0.637 -2.393 -8.674 1.00 80.81 95 ALA A O 1
ATOM 721 N N . ILE A 1 96 ? -1.875 -0.619 -9.279 1.00 81.75 96 ILE A N 1
ATOM 722 C CA . ILE A 1 96 ? -1.195 -0.416 -10.569 1.00 81.75 96 ILE A CA 1
ATOM 723 C C . ILE A 1 96 ? 0.276 -0.034 -10.352 1.00 81.75 96 ILE A C 1
ATOM 725 O O . ILE A 1 96 ? 1.155 -0.536 -11.052 1.00 81.75 96 ILE A O 1
ATOM 729 N N . LEU A 1 97 ? 0.570 0.812 -9.365 1.00 81.62 97 LEU A N 1
ATOM 730 C CA . LEU A 1 97 ? 1.940 1.201 -9.023 1.00 81.62 97 LEU A CA 1
ATOM 731 C C . LEU A 1 97 ? 2.768 0.024 -8.483 1.00 81.62 97 LEU A C 1
ATOM 733 O O . LEU A 1 97 ? 3.916 -0.150 -8.899 1.00 81.62 97 LEU A O 1
ATOM 737 N N . ILE A 1 98 ? 2.172 -0.851 -7.662 1.00 77.31 98 ILE A N 1
ATOM 738 C CA . ILE A 1 98 ? 2.810 -2.110 -7.240 1.00 77.31 98 ILE A CA 1
ATOM 739 C C . ILE A 1 98 ? 3.146 -2.970 -8.462 1.00 77.31 98 ILE A C 1
ATOM 741 O O . ILE A 1 98 ? 4.227 -3.552 -8.521 1.00 77.31 98 ILE A O 1
ATOM 745 N N . PHE A 1 99 ? 2.264 -3.014 -9.459 1.00 70.19 99 PHE A N 1
ATOM 746 C CA . PHE A 1 99 ? 2.491 -3.787 -10.677 1.00 70.19 99 PHE A CA 1
ATOM 747 C C . PHE A 1 99 ? 3.600 -3.202 -11.568 1.00 70.19 99 PHE A C 1
ATOM 749 O O . PHE A 1 99 ? 4.433 -3.943 -12.084 1.00 70.19 99 PHE A O 1
ATOM 756 N N . LEU A 1 100 ? 3.633 -1.879 -11.747 1.00 71.69 100 LEU A N 1
ATOM 757 C CA . LEU A 1 100 ? 4.563 -1.217 -12.670 1.00 71.69 100 LEU A CA 1
ATOM 758 C C . LEU A 1 100 ? 5.948 -0.964 -12.068 1.00 71.69 100 LEU A C 1
ATOM 760 O O . LEU A 1 100 ? 6.952 -1.040 -12.774 1.00 71.69 100 LEU A O 1
ATOM 764 N N . VAL A 1 101 ? 6.002 -0.635 -10.780 1.00 74.88 101 VAL A N 1
ATOM 765 C CA . VAL A 1 101 ? 7.211 -0.129 -10.111 1.00 74.88 101 VAL A CA 1
ATOM 766 C C . VAL A 1 101 ? 7.640 -1.043 -8.955 1.00 74.88 101 VAL A C 1
ATOM 768 O O . VAL A 1 101 ? 8.763 -0.938 -8.470 1.00 74.88 101 VAL A O 1
ATOM 771 N N . GLY A 1 102 ? 6.784 -1.977 -8.519 1.00 70.94 102 GLY A N 1
ATOM 772 C CA . GLY A 1 102 ? 7.030 -2.800 -7.328 1.00 70.94 102 GLY A CA 1
ATOM 773 C C . GLY A 1 102 ? 6.765 -2.062 -6.013 1.00 70.94 102 GLY A C 1
ATOM 774 O O . GLY A 1 102 ? 7.059 -2.591 -4.945 1.00 70.94 102 GLY A O 1
ATOM 775 N N . PHE A 1 103 ? 6.217 -0.847 -6.081 1.00 74.31 103 PHE A N 1
ATOM 776 C CA . PHE A 1 103 ? 5.932 0.009 -4.935 1.00 74.31 103 PHE A CA 1
ATOM 777 C C . PHE A 1 103 ? 4.534 0.607 -5.062 1.00 74.31 103 PHE A C 1
ATOM 779 O O . PHE A 1 103 ? 4.185 1.102 -6.124 1.00 74.31 103 PHE A O 1
ATOM 786 N N . GLY A 1 104 ? 3.756 0.615 -3.983 1.00 81.12 104 GLY A N 1
ATOM 787 C CA . GLY A 1 104 ? 2.460 1.290 -3.913 1.00 81.12 104 GLY A CA 1
ATOM 788 C C . GLY A 1 104 ? 1.822 1.117 -2.538 1.00 81.12 104 GLY A C 1
ATOM 789 O O . GLY A 1 104 ? 2.490 0.697 -1.595 1.00 81.12 104 GLY A O 1
ATOM 790 N N . TRP A 1 105 ? 0.547 1.476 -2.411 1.00 82.44 105 TRP A N 1
ATOM 791 C CA . TRP A 1 105 ? -0.141 1.581 -1.122 1.00 82.44 105 TRP A CA 1
ATOM 792 C C . TRP A 1 105 ? -1.540 0.957 -1.151 1.00 82.44 105 TRP A C 1
ATOM 794 O O . TRP A 1 105 ? -2.177 0.858 -2.201 1.00 82.44 105 TRP A O 1
ATOM 804 N N . ALA A 1 106 ? -2.015 0.553 0.027 1.00 81.69 106 ALA A N 1
ATOM 805 C CA . ALA A 1 106 ? -3.418 0.241 0.279 1.00 81.69 106 ALA A CA 1
ATOM 806 C C . ALA A 1 106 ? -4.187 1.513 0.656 1.00 81.69 106 ALA A C 1
ATOM 808 O O . ALA A 1 106 ? -3.597 2.533 1.019 1.00 81.69 106 ALA A O 1
ATOM 809 N N . LYS A 1 107 ? -5.516 1.451 0.593 1.00 80.94 107 LYS A N 1
ATOM 810 C CA . LYS A 1 107 ? -6.394 2.505 1.090 1.00 80.94 107 LYS A CA 1
ATOM 811 C C . LYS A 1 107 ? -6.509 2.351 2.618 1.00 80.94 107 LYS A C 1
ATOM 813 O O . LYS A 1 107 ? -7.252 1.471 3.054 1.00 80.94 107 LYS A O 1
ATOM 818 N N . PRO A 1 108 ? -5.861 3.208 3.427 1.00 78.00 108 PRO A N 1
ATOM 819 C CA . PRO A 1 108 ? -5.730 2.992 4.867 1.00 78.00 108 PRO A CA 1
ATOM 820 C C . PRO A 1 108 ? -7.087 3.005 5.571 1.00 78.00 108 PRO A C 1
ATOM 822 O O . PRO A 1 108 ? -8.005 3.732 5.152 1.00 78.00 108 PRO A O 1
ATOM 825 N N . VAL A 1 109 ? -7.215 2.214 6.634 1.00 76.38 109 VAL A N 1
ATOM 826 C CA . VAL A 1 109 ? -8.339 2.288 7.580 1.00 76.38 109 VAL A CA 1
ATOM 827 C C . VAL A 1 109 ? -8.184 3.531 8.460 1.00 76.38 109 VAL A C 1
ATOM 829 O O . VAL A 1 109 ? -7.075 3.943 8.771 1.00 76.38 109 VAL A O 1
ATOM 832 N N . GLN A 1 110 ? -9.299 4.174 8.807 1.00 73.69 110 GLN A N 1
ATOM 833 C CA . GLN A 1 110 ? -9.303 5.254 9.794 1.00 73.69 110 GLN A CA 1
ATOM 834 C C . GLN A 1 110 ? -9.724 4.663 11.143 1.00 73.69 110 GLN A C 1
ATOM 836 O O . GLN A 1 110 ? -10.670 3.873 11.189 1.00 73.69 110 GLN A O 1
ATOM 841 N N . TRP A 1 111 ? -8.990 5.036 12.185 1.00 63.69 111 TRP A N 1
ATOM 842 C CA . TRP A 1 111 ? -9.108 4.629 13.587 1.00 63.69 111 TRP A CA 1
ATOM 843 C C . TRP A 1 111 ? -8.956 5.862 14.487 1.00 63.69 111 TRP A C 1
ATOM 845 O O . TRP A 1 111 ? -8.465 6.896 13.967 1.00 63.69 111 TRP A O 1
#

pLDDT: mean 80.48, std 10.62, range [40.06, 93.0]

Radius of gyration: 20.19 Å; chains: 1; bounding box: 42×52×40 Å

Foldseek 3Di:
DDDDDPPPCPDVVDDPVVNVVVVVVVVVVVVCVVPVPDDLVDVVLVVVLCCCQLPVQLVVQLVVCVVCVVVPNCQCVVLVSNDSGSVSFADPVQSVCCSPPVGGGTNHGDD

Secondary structure (DSSP, 8-state):
------TT--STTS-HHHHHHHHHHHHHHHHHHHHS---TT-HHHHHHHHHIIIIIHHHHHHHHHHHHHHTT--HHHHTT--S--GGGTB-HHHHHHHHHHS---B-PPP-

Sequence (111 aa):
MFSNSSFGRGWNSLSRTQQLVIGGVALLILYWLLTSGASILNPARLLAAAAIVLVALPVHEFAHAAMAVRLGDDTPKWQGRYTLNPLVHIDPLGAILIFLVGFGWAKPVQW